Protein AF-X8BGQ6-F1 (afdb_monomer_lite)

Sequence (63 aa):
MISGAEDAVTAAADQLRQQGRRVHRLAVSHAFHSPLMEPMIDEFRTVAAGFALRSPPSRSSPI

Organism: NCBI:txid1299334

Rad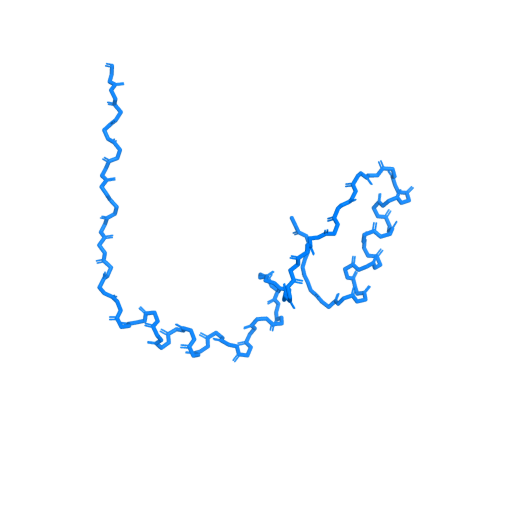ius of gyration: 18.63 Å; chains: 1; bounding box: 44×28×42 Å

pLDDT: mean 94.72, std 6.82, range [65.38, 98.62]

Structure (mmCIF, N/CA/C/O backbone):
data_AF-X8BGQ6-F1
#
_entry.id   AF-X8BGQ6-F1
#
loop_
_atom_site.group_PDB
_atom_site.id
_atom_site.type_symbol
_atom_site.label_atom_id
_atom_site.label_alt_id
_atom_site.label_comp_id
_atom_site.label_asym_id
_atom_site.label_entity_id
_atom_site.label_seq_id
_atom_site.pdbx_PDB_ins_code
_atom_site.Cartn_x
_atom_site.Cartn_y
_atom_site.Cartn_z
_atom_site.occupancy
_atom_site.B_iso_or_equiv
_atom_site.auth_seq_id
_atom_site.auth_comp_id
_atom_site.auth_asym_id
_atom_site.auth_atom_id
_atom_site.pdbx_PDB_model_num
ATOM 1 N N . MET A 1 1 ? 3.862 1.861 8.805 1.00 88.94 1 MET A N 1
ATOM 2 C CA . MET A 1 1 ? 2.645 1.788 7.967 1.00 88.94 1 MET A CA 1
ATOM 3 C C . MET A 1 1 ? 2.276 0.324 7.842 1.00 88.94 1 MET A C 1
ATOM 5 O O . MET A 1 1 ? 3.183 -0.476 7.663 1.00 88.94 1 MET A O 1
ATOM 9 N N . ILE A 1 2 ? 0.997 -0.018 7.973 1.00 96.44 2 ILE A N 1
ATOM 10 C CA . ILE A 1 2 ? 0.47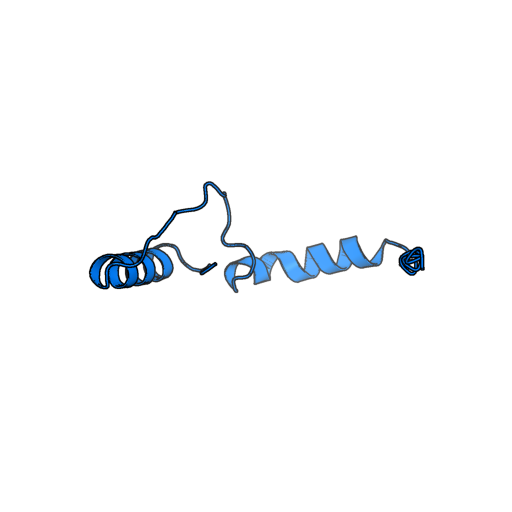6 -1.331 7.574 1.00 96.44 2 ILE A CA 1
ATOM 11 C C . ILE A 1 2 ? -0.237 -1.157 6.233 1.00 96.44 2 ILE A C 1
ATOM 13 O O . ILE A 1 2 ? -0.869 -0.125 6.011 1.00 96.44 2 ILE A O 1
ATOM 17 N N . SER A 1 3 ? -0.072 -2.115 5.329 1.00 98.19 3 SER A N 1
ATOM 18 C CA . SER A 1 3 ? -0.582 -2.054 3.960 1.00 98.19 3 SER A CA 1
ATOM 19 C C . SER A 1 3 ? -0.933 -3.458 3.498 1.00 98.19 3 SER A C 1
ATOM 21 O O . SER A 1 3 ? -0.221 -4.407 3.823 1.00 98.19 3 SER A O 1
ATOM 23 N N . GLY A 1 4 ? -2.029 -3.602 2.766 1.00 98.06 4 GLY A N 1
ATOM 24 C CA . GLY A 1 4 ? -2.557 -4.896 2.355 1.00 98.06 4 GLY A CA 1
ATOM 25 C C . GLY A 1 4 ? -4.014 -4.791 1.939 1.00 98.06 4 GLY A C 1
ATOM 26 O O . GLY A 1 4 ? -4.501 -3.696 1.657 1.00 98.06 4 GLY A O 1
ATOM 27 N N . ALA A 1 5 ? -4.699 -5.934 1.917 1.00 98.06 5 ALA A N 1
ATOM 28 C CA . ALA A 1 5 ? -6.133 -5.985 1.665 1.00 98.06 5 ALA A CA 1
ATOM 29 C C . ALA A 1 5 ? -6.891 -5.077 2.645 1.00 98.06 5 ALA A C 1
ATOM 31 O O . ALA A 1 5 ? -6.579 -5.049 3.840 1.00 98.06 5 ALA A O 1
ATOM 32 N N . GLU A 1 6 ? -7.878 -4.342 2.128 1.00 97.06 6 GLU A N 1
ATOM 33 C CA . GLU A 1 6 ? -8.595 -3.313 2.884 1.00 97.06 6 GLU A CA 1
ATOM 34 C C . GLU A 1 6 ? -9.213 -3.867 4.170 1.00 97.06 6 GLU A C 1
ATOM 36 O O . GLU A 1 6 ? -8.999 -3.294 5.240 1.00 97.06 6 GLU A O 1
ATOM 41 N N . ASP A 1 7 ? -9.886 -5.015 4.094 1.00 98.25 7 ASP A N 1
ATOM 42 C CA . ASP A 1 7 ? -10.544 -5.635 5.248 1.00 98.25 7 ASP A CA 1
ATOM 43 C C . ASP A 1 7 ? -9.541 -6.024 6.341 1.00 98.25 7 ASP A C 1
ATOM 45 O O . ASP A 1 7 ? -9.746 -5.738 7.521 1.00 98.25 7 ASP A O 1
ATOM 49 N N . ALA A 1 8 ? -8.406 -6.612 5.953 1.00 98.31 8 ALA A N 1
ATOM 50 C CA . ALA A 1 8 ? -7.371 -7.040 6.891 1.00 98.31 8 ALA A CA 1
ATOM 51 C C . ALA A 1 8 ? -6.702 -5.845 7.590 1.00 98.31 8 ALA A C 1
ATOM 53 O O . ALA A 1 8 ? -6.500 -5.857 8.806 1.00 98.31 8 ALA A O 1
ATOM 54 N N . VAL A 1 9 ? -6.381 -4.789 6.835 1.00 98.19 9 VAL A N 1
ATOM 55 C CA . VAL A 1 9 ? -5.791 -3.562 7.389 1.00 98.19 9 VAL A CA 1
ATOM 56 C C . VAL A 1 9 ? -6.793 -2.823 8.274 1.00 98.19 9 VAL A C 1
ATOM 58 O O . VAL A 1 9 ? -6.401 -2.287 9.310 1.00 98.19 9 VAL A O 1
ATOM 61 N N . THR A 1 10 ? -8.075 -2.816 7.905 1.00 98.00 10 THR A N 1
ATOM 62 C CA . THR A 1 10 ? -9.146 -2.205 8.703 1.00 98.00 10 THR A CA 1
ATOM 63 C C . THR A 1 10 ? -9.317 -2.934 10.032 1.00 98.00 10 THR A C 1
ATOM 65 O O . THR A 1 10 ? -9.277 -2.288 11.078 1.00 98.00 10 THR A O 1
ATOM 68 N N . ALA A 1 11 ? -9.374 -4.268 10.019 1.00 98.50 11 ALA A N 1
ATOM 69 C CA . ALA A 1 11 ? -9.442 -5.069 11.238 1.00 98.50 11 ALA A CA 1
ATOM 70 C C . ALA A 1 11 ? -8.240 -4.812 12.166 1.00 98.50 11 ALA A C 1
ATOM 72 O O . ALA A 1 11 ? -8.413 -4.557 13.359 1.00 98.50 11 ALA A O 1
ATOM 73 N N . ALA A 1 12 ? -7.020 -4.791 11.619 1.00 98.31 12 ALA A N 1
ATOM 74 C CA . ALA A 1 12 ? -5.817 -4.484 12.393 1.00 98.31 12 ALA A CA 1
ATOM 75 C C . ALA A 1 12 ? -5.828 -3.047 12.953 1.00 98.31 12 ALA A C 1
ATOM 77 O O . ALA A 1 12 ? -5.444 -2.812 14.101 1.00 98.31 12 ALA A O 1
ATOM 78 N N . ALA A 1 13 ? -6.287 -2.072 12.163 1.00 98.31 13 ALA A N 1
ATOM 79 C CA . ALA A 1 13 ? -6.438 -0.685 12.591 1.00 98.31 13 ALA A CA 1
ATOM 80 C C . ALA A 1 13 ? -7.432 -0.549 13.754 1.00 98.31 13 ALA A C 1
ATOM 82 O O . ALA A 1 13 ? -7.162 0.189 14.703 1.00 98.31 13 ALA A O 1
ATOM 83 N N . ASP A 1 14 ? -8.547 -1.272 13.712 1.00 98.44 14 ASP A N 1
ATOM 84 C CA . ASP A 1 14 ? -9.551 -1.251 14.774 1.00 98.44 14 ASP A CA 1
ATOM 85 C C . ASP A 1 14 ? -9.039 -1.895 16.061 1.00 98.44 14 ASP A C 1
ATOM 87 O O . ASP A 1 14 ? -9.216 -1.321 17.137 1.00 98.44 14 ASP A O 1
ATOM 91 N N . GLN A 1 15 ? -8.306 -3.006 15.966 1.00 98.62 15 GLN A N 1
ATOM 92 C CA . GLN A 1 15 ? -7.628 -3.602 17.122 1.00 98.62 15 GLN A CA 1
ATOM 93 C C . GLN A 1 15 ? -6.642 -2.620 17.771 1.00 98.62 15 GLN A C 1
ATOM 95 O O . GLN A 1 15 ? -6.626 -2.462 18.991 1.00 98.62 15 GLN A O 1
ATOM 100 N N . LEU A 1 16 ? -5.852 -1.903 16.968 1.00 98.44 16 LEU A N 1
ATOM 101 C CA . LEU A 1 16 ? -4.924 -0.889 17.473 1.00 98.44 16 LEU A CA 1
ATOM 102 C C . LEU A 1 16 ? -5.658 0.272 18.161 1.00 98.44 16 LEU A C 1
ATOM 104 O O . LEU A 1 16 ? -5.217 0.731 19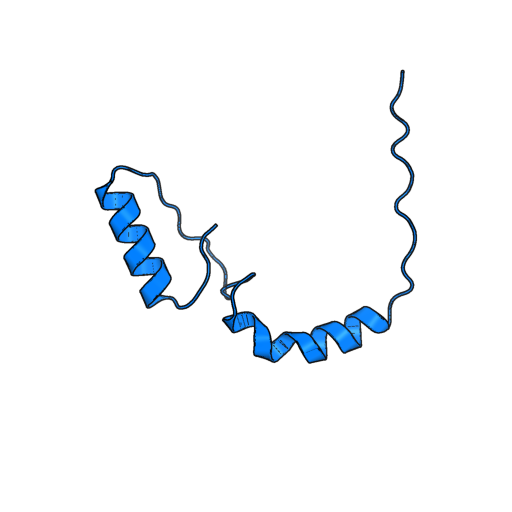.218 1.00 98.44 16 LEU A O 1
ATOM 108 N N . ARG A 1 17 ? -6.792 0.727 17.612 1.00 98.31 17 ARG A N 1
ATOM 109 C CA . ARG A 1 17 ? -7.634 1.755 18.250 1.00 98.31 17 ARG A CA 1
ATOM 110 C C . ARG A 1 17 ? -8.191 1.282 19.590 1.00 98.31 17 ARG A C 1
ATOM 112 O O . ARG A 1 17 ? -8.134 2.038 20.555 1.00 98.31 17 ARG A O 1
ATOM 119 N N . GLN A 1 18 ? -8.675 0.042 19.671 1.00 98.62 18 GLN A N 1
ATOM 120 C CA . GLN A 1 18 ? -9.175 -0.558 20.917 1.00 98.62 18 GLN A CA 1
ATOM 121 C C . GLN A 1 18 ? -8.084 -0.643 21.996 1.00 98.62 18 GLN A C 1
ATOM 123 O O . GLN A 1 18 ? -8.368 -0.500 23.180 1.00 98.62 18 GLN A O 1
ATOM 128 N N . GLN A 1 19 ? -6.821 -0.791 21.591 1.00 98.50 19 GLN A N 1
ATOM 129 C CA . GLN A 1 19 ? -5.650 -0.741 22.474 1.00 98.50 19 GLN A CA 1
ATOM 130 C C . GLN A 1 19 ? -5.195 0.693 22.818 1.00 98.50 19 GLN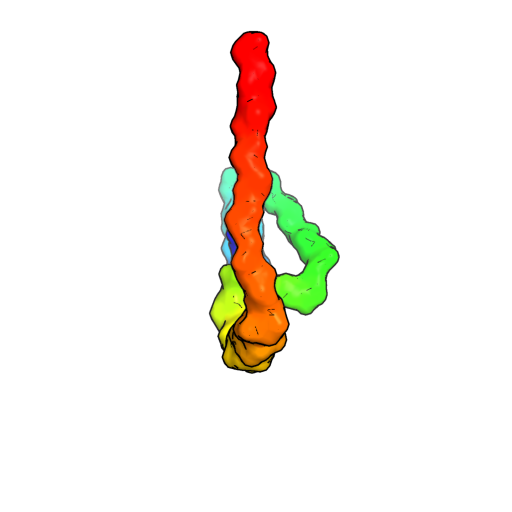 A C 1
ATOM 132 O O . GLN A 1 19 ? -4.112 0.885 23.373 1.00 98.50 19 GLN A O 1
ATOM 137 N N . GLY A 1 20 ? -5.970 1.720 22.453 1.00 98.56 20 GLY A N 1
ATOM 138 C CA . GLY A 1 20 ? -5.653 3.125 22.717 1.00 98.56 20 GLY A CA 1
ATOM 139 C C . GLY A 1 20 ? -4.544 3.704 21.832 1.00 98.56 20 GLY A C 1
ATOM 140 O O . GLY A 1 20 ? -3.990 4.759 22.147 1.00 98.56 20 GLY A O 1
ATOM 141 N N . ARG A 1 21 ? -4.177 3.042 20.725 1.00 98.56 21 ARG A N 1
ATOM 142 C CA . ARG A 1 21 ? -3.168 3.561 19.791 1.00 98.56 21 ARG A CA 1
ATOM 143 C C . ARG A 1 21 ? -3.794 4.554 18.817 1.00 98.56 21 ARG A C 1
ATOM 145 O O . ARG A 1 21 ? -4.877 4.338 18.277 1.00 98.56 21 ARG A O 1
ATOM 152 N N . ARG A 1 22 ? -3.064 5.634 18.523 1.00 98.31 22 ARG A N 1
ATOM 153 C CA . ARG A 1 22 ? -3.440 6.573 17.461 1.00 98.31 22 ARG A CA 1
ATOM 154 C C . ARG A 1 22 ? -3.257 5.903 16.100 1.00 98.31 22 ARG A C 1
ATOM 156 O O . ARG A 1 22 ? -2.163 5.454 15.772 1.00 98.31 22 ARG A O 1
ATOM 163 N N . VAL A 1 23 ? -4.314 5.905 15.294 1.00 98.25 23 VAL A N 1
ATOM 164 C CA . VAL A 1 23 ? -4.317 5.367 13.928 1.00 98.25 23 VAL A CA 1
ATOM 165 C C . VAL A 1 23 ? -4.784 6.445 12.955 1.00 98.25 23 VAL A C 1
ATOM 167 O O . VAL A 1 23 ? -5.742 7.164 13.234 1.00 98.25 23 VAL A O 1
ATOM 170 N N . HIS A 1 24 ? -4.125 6.544 11.803 1.00 97.88 24 HIS A N 1
ATOM 171 C CA . HIS A 1 24 ? -4.482 7.461 10.725 1.00 97.88 24 HIS A CA 1
ATOM 172 C C . HIS A 1 24 ? -4.514 6.705 9.391 1.00 97.88 24 HIS A C 1
ATOM 174 O O . HIS A 1 24 ? -3.532 6.055 9.032 1.00 97.88 24 HIS A O 1
ATOM 180 N N . ARG A 1 25 ? -5.646 6.772 8.676 1.00 96.69 25 ARG A N 1
ATOM 181 C CA . ARG A 1 25 ? -5.794 6.191 7.334 1.00 96.69 25 ARG A CA 1
ATOM 182 C C . ARG A 1 25 ? -5.182 7.151 6.317 1.00 96.69 25 ARG A C 1
ATOM 184 O O . ARG A 1 25 ? -5.534 8.326 6.305 1.00 96.69 25 ARG A O 1
ATOM 191 N N . LEU A 1 26 ? -4.281 6.644 5.480 1.00 97.62 26 LEU A N 1
ATOM 192 C CA . LEU A 1 26 ? -3.666 7.428 4.410 1.00 97.62 26 LEU A CA 1
ATOM 193 C C . LEU A 1 26 ? -4.644 7.569 3.235 1.00 97.62 26 LEU A C 1
ATOM 195 O O . LEU A 1 26 ? -5.266 6.588 2.830 1.00 97.62 26 LEU A O 1
ATOM 199 N N . ALA A 1 27 ? -4.760 8.778 2.683 1.00 97.31 27 ALA A N 1
ATOM 200 C CA . ALA A 1 27 ? -5.550 9.062 1.484 1.00 97.31 27 ALA A CA 1
ATOM 201 C C . ALA A 1 27 ? -4.749 8.690 0.226 1.00 97.31 27 ALA A C 1
ATOM 203 O O . ALA A 1 27 ? -4.174 9.542 -0.446 1.00 97.31 27 ALA A O 1
ATOM 204 N N . VAL A 1 28 ? -4.663 7.392 -0.044 1.00 96.88 28 VAL A N 1
ATOM 205 C CA . VAL A 1 28 ? -3.945 6.819 -1.189 1.00 96.88 28 VAL A CA 1
ATOM 206 C C . VAL A 1 28 ? -4.856 5.862 -1.946 1.00 96.88 28 VAL A C 1
ATOM 208 O O . VAL A 1 28 ? -5.782 5.297 -1.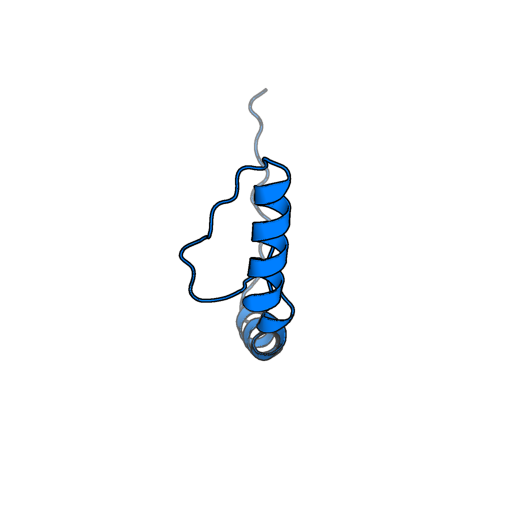368 1.00 96.88 28 VAL A O 1
ATOM 211 N N . SER A 1 29 ? -4.591 5.675 -3.237 1.00 96.31 29 SER A N 1
ATOM 212 C CA . SER A 1 29 ? -5.399 4.808 -4.104 1.00 96.31 29 SER A CA 1
ATOM 213 C C . SER A 1 29 ? -5.015 3.329 -4.039 1.00 96.31 29 SER A C 1
ATOM 215 O O . SER A 1 29 ? -5.823 2.488 -4.409 1.00 96.31 29 SER A O 1
ATOM 217 N N . HIS A 1 30 ? -3.800 3.006 -3.586 1.00 96.19 30 HIS A N 1
ATOM 218 C CA . HIS A 1 30 ? -3.266 1.644 -3.605 1.00 96.19 30 HIS A CA 1
ATOM 219 C C . HIS A 1 30 ? -2.569 1.283 -2.296 1.00 96.19 30 HIS A C 1
ATOM 221 O O . HIS A 1 30 ? -1.997 2.129 -1.600 1.00 96.19 30 HIS A O 1
ATOM 227 N N . ALA A 1 31 ? -2.557 -0.015 -2.007 1.00 97.31 31 ALA A N 1
ATOM 228 C CA . ALA A 1 31 ? -1.804 -0.611 -0.917 1.00 97.31 31 ALA A CA 1
ATOM 229 C C . ALA A 1 31 ? -0.320 -0.778 -1.298 1.00 97.31 31 ALA A C 1
ATOM 231 O O . ALA A 1 31 ? 0.172 -1.894 -1.487 1.00 97.31 31 ALA A O 1
ATOM 232 N N . PHE A 1 32 ? 0.412 0.335 -1.400 1.00 96.31 32 PHE A N 1
ATOM 233 C CA . PHE A 1 32 ? 1.858 0.318 -1.653 1.00 96.31 32 PHE A CA 1
ATOM 234 C C . PHE A 1 32 ? 2.603 -0.519 -0.602 1.00 96.31 32 PHE A C 1
ATOM 236 O O . PHE A 1 32 ? 2.192 -0.572 0.557 1.00 96.31 32 PHE A O 1
ATOM 243 N N . HIS A 1 33 ? 3.704 -1.161 -0.998 1.00 96.12 33 HIS A N 1
ATOM 244 C CA . HIS A 1 33 ? 4.481 -2.080 -0.148 1.00 96.12 33 HIS A CA 1
ATOM 245 C C . HIS A 1 33 ? 3.694 -3.294 0.383 1.00 96.12 33 HIS A C 1
ATOM 247 O O . HIS A 1 33 ? 4.027 -3.830 1.438 1.00 96.12 33 HIS A O 1
ATOM 253 N N . SER A 1 34 ? 2.657 -3.735 -0.334 1.00 97.19 34 SER A N 1
ATOM 254 C CA . SER A 1 34 ? 1.946 -4.985 -0.049 1.00 97.19 34 SER A CA 1
ATOM 255 C C . SER A 1 34 ? 2.049 -5.962 -1.227 1.00 97.19 34 SER A C 1
ATOM 257 O O . SER A 1 34 ? 2.356 -5.526 -2.340 1.00 97.19 34 SER A O 1
ATOM 259 N N . PRO A 1 35 ? 1.730 -7.257 -1.033 1.00 96.81 35 PRO A N 1
ATOM 260 C CA . PRO A 1 35 ? 1.647 -8.226 -2.129 1.00 96.81 35 PRO A CA 1
ATOM 261 C C . PRO A 1 35 ? 0.646 -7.847 -3.230 1.00 96.81 35 PRO A C 1
ATOM 263 O O . PRO A 1 35 ? 0.732 -8.362 -4.336 1.00 96.81 35 PRO A O 1
ATOM 266 N N . LEU A 1 36 ? -0.278 -6.911 -2.972 1.00 97.44 36 LEU A N 1
ATOM 267 C CA . LEU A 1 36 ? -1.174 -6.382 -4.007 1.00 97.44 36 LEU A CA 1
ATOM 268 C C . LEU A 1 36 ? -0.429 -5.592 -5.094 1.00 97.44 36 LEU A C 1
ATOM 270 O O . LEU A 1 36 ? -1.006 -5.313 -6.138 1.00 97.44 36 LEU A O 1
ATOM 274 N N . MET A 1 37 ? 0.838 -5.242 -4.863 1.00 97.12 37 MET A N 1
ATOM 275 C CA . MET A 1 37 ? 1.705 -4.623 -5.865 1.00 97.12 37 MET A CA 1
ATOM 276 C C . MET A 1 37 ? 2.353 -5.639 -6.812 1.00 97.12 37 MET A C 1
ATOM 278 O O . MET A 1 37 ? 2.876 -5.217 -7.838 1.00 97.12 37 MET A O 1
ATOM 282 N N . GLU A 1 38 ? 2.312 -6.944 -6.507 1.00 97.56 38 GLU A N 1
ATOM 283 C CA . GLU A 1 38 ? 2.946 -7.998 -7.317 1.00 97.56 38 GLU A CA 1
ATOM 284 C C . GLU A 1 38 ? 2.597 -7.917 -8.815 1.00 97.56 38 GLU A C 1
ATOM 286 O O . GLU A 1 38 ? 3.523 -7.961 -9.626 1.00 97.56 38 GLU A O 1
ATOM 291 N N . PRO A 1 39 ? 1.325 -7.693 -9.223 1.00 96.75 39 PRO A N 1
ATOM 292 C CA . PRO A 1 39 ? 0.959 -7.677 -10.640 1.00 96.75 39 PRO A CA 1
ATOM 293 C C . PRO A 1 39 ? 1.697 -6.633 -11.487 1.00 96.75 39 PRO A C 1
ATOM 295 O O . PRO A 1 39 ? 1.802 -6.813 -12.695 1.00 96.75 39 PRO A O 1
ATOM 298 N N . MET A 1 40 ? 2.205 -5.548 -10.885 1.00 95.12 40 MET A N 1
ATOM 299 C CA . MET A 1 40 ? 2.912 -4.492 -11.622 1.00 95.12 40 MET A CA 1
ATOM 300 C C . MET A 1 40 ? 4.443 -4.585 -11.552 1.00 95.12 40 MET A C 1
ATOM 302 O O . MET A 1 40 ? 5.125 -3.774 -12.180 1.00 95.12 40 MET A O 1
ATOM 306 N N . ILE A 1 41 ? 5.016 -5.524 -10.785 1.00 96.50 41 ILE A N 1
ATOM 307 C CA . ILE A 1 41 ? 6.466 -5.547 -10.517 1.00 96.50 41 ILE A CA 1
ATOM 308 C C . ILE A 1 41 ? 7.288 -5.854 -11.771 1.00 96.50 41 ILE A C 1
ATOM 310 O O . ILE A 1 41 ? 8.317 -5.210 -11.987 1.00 96.50 41 ILE A O 1
ATOM 314 N N . ASP A 1 42 ? 6.847 -6.787 -12.613 1.00 97.00 42 ASP A N 1
ATOM 315 C CA . ASP A 1 42 ? 7.587 -7.158 -13.826 1.00 97.00 42 ASP A CA 1
ATOM 316 C C . ASP A 1 42 ? 7.611 -6.028 -14.866 1.00 97.00 42 ASP A C 1
ATOM 318 O O . ASP A 1 42 ? 8.656 -5.731 -15.461 1.00 97.00 42 ASP A O 1
ATOM 322 N N . GLU A 1 43 ? 6.490 -5.326 -15.034 1.00 97.06 43 GLU A N 1
ATOM 323 C CA . GLU A 1 43 ? 6.420 -4.143 -15.896 1.00 97.06 43 GLU A CA 1
ATOM 324 C C . GLU A 1 43 ? 7.301 -3.017 -15.341 1.00 97.06 43 GLU A C 1
ATOM 326 O O . GLU A 1 43 ? 8.128 -2.447 -16.058 1.00 97.06 43 GLU A O 1
ATOM 331 N N . PHE A 1 44 ? 7.207 -2.752 -14.035 1.00 96.62 44 PHE A N 1
ATOM 332 C CA . PHE A 1 44 ? 8.044 -1.756 -13.376 1.00 96.62 44 PHE A CA 1
ATOM 333 C C . PHE A 1 44 ? 9.538 -2.065 -13.534 1.00 96.62 44 PHE A C 1
ATOM 335 O O . PHE A 1 44 ? 10.330 -1.165 -13.819 1.00 96.62 44 PHE A O 1
ATOM 342 N N . ARG A 1 45 ? 9.938 -3.336 -13.402 1.00 96.75 45 ARG A N 1
ATOM 343 C CA . ARG A 1 45 ? 11.326 -3.777 -13.597 1.00 96.75 45 ARG A CA 1
ATOM 344 C C . ARG A 1 45 ? 11.806 -3.502 -15.019 1.00 96.75 45 ARG A C 1
ATOM 346 O O . ARG A 1 45 ? 12.922 -3.013 -15.184 1.00 96.75 45 ARG A O 1
ATOM 353 N N . THR A 1 46 ? 10.975 -3.787 -16.020 1.00 97.62 46 THR A N 1
ATOM 354 C CA . THR A 1 46 ? 11.283 -3.508 -17.432 1.00 97.62 46 THR A CA 1
ATOM 355 C C . THR A 1 46 ? 11.594 -2.029 -17.647 1.00 97.62 46 THR A C 1
ATOM 357 O O . THR A 1 46 ? 12.626 -1.688 -18.223 1.00 97.62 46 THR A O 1
ATOM 360 N N . VAL A 1 47 ? 10.744 -1.146 -17.121 1.00 97.69 47 VAL A N 1
ATOM 361 C CA . VAL A 1 47 ? 10.936 0.306 -17.225 1.00 97.69 47 VAL A CA 1
ATOM 362 C C . VAL A 1 47 ? 12.188 0.755 -16.467 1.00 97.69 47 VAL A C 1
ATOM 364 O O . VAL A 1 47 ? 13.000 1.508 -17.003 1.00 97.69 47 VAL A O 1
ATOM 367 N N . ALA A 1 48 ? 12.386 0.271 -15.239 1.00 97.00 48 ALA A N 1
ATOM 368 C CA . ALA A 1 48 ? 13.528 0.637 -14.404 1.00 97.00 48 ALA A CA 1
ATOM 369 C C . ALA A 1 48 ? 14.879 0.240 -15.029 1.00 97.00 48 ALA A C 1
ATOM 371 O O . ALA A 1 48 ? 15.852 0.984 -14.908 1.00 97.00 48 ALA A O 1
ATOM 372 N N . ALA A 1 49 ? 14.937 -0.891 -15.738 1.00 96.94 49 ALA A N 1
ATOM 373 C CA . ALA A 1 49 ? 16.141 -1.358 -16.425 1.00 96.94 49 ALA A CA 1
ATOM 374 C C . ALA A 1 49 ? 16.599 -0.430 -17.569 1.00 96.94 49 ALA A C 1
ATOM 376 O O . ALA A 1 49 ? 17.760 -0.483 -17.969 1.00 96.94 49 ALA A O 1
ATOM 377 N N . GLY A 1 50 ? 15.719 0.443 -18.072 1.00 96.94 50 GLY A N 1
ATOM 378 C CA . GLY A 1 50 ? 16.051 1.433 -19.099 1.00 96.94 50 GLY A CA 1
ATOM 379 C C . GLY A 1 50 ? 16.895 2.615 -18.604 1.00 96.94 50 GLY A C 1
ATOM 380 O O . GLY A 1 50 ? 17.329 3.432 -19.415 1.00 96.94 50 GLY A O 1
ATOM 381 N N . PHE A 1 51 ? 17.140 2.735 -17.295 1.00 96.75 51 PHE A N 1
ATOM 382 C CA . PHE A 1 51 ? 17.860 3.867 -16.713 1.00 96.75 51 PHE A CA 1
ATOM 383 C C . PHE A 1 51 ? 19.300 3.516 -16.329 1.00 96.75 51 PHE A C 1
ATOM 385 O O . PHE A 1 51 ? 19.568 2.531 -15.643 1.00 96.75 51 PHE A O 1
ATOM 392 N N . ALA A 1 52 ? 20.243 4.387 -16.701 1.00 94.88 52 ALA A N 1
ATOM 393 C CA . ALA A 1 52 ? 21.621 4.297 -16.231 1.00 94.88 52 ALA A CA 1
ATOM 394 C C . ALA A 1 52 ? 21.715 4.714 -14.753 1.00 94.88 52 ALA A C 1
ATOM 396 O O . ALA A 1 52 ? 21.464 5.871 -14.401 1.00 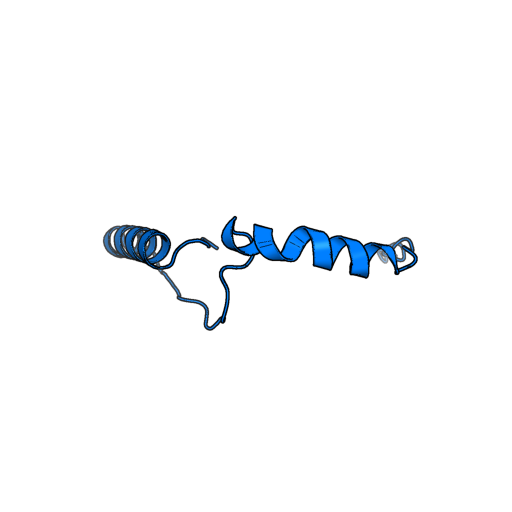94.88 52 ALA A O 1
ATOM 397 N N . LEU A 1 53 ? 22.122 3.779 -13.894 1.00 92.44 53 LEU A N 1
ATOM 398 C CA . LEU A 1 53 ? 22.397 4.040 -12.483 1.00 92.44 53 LEU A CA 1
ATOM 399 C C . LEU A 1 53 ? 23.695 4.845 -12.339 1.00 92.44 53 LEU A C 1
ATOM 401 O O . LEU A 1 53 ? 24.731 4.493 -12.899 1.00 92.44 53 LEU A O 1
ATOM 405 N N . ARG A 1 54 ? 23.644 5.924 -11.558 1.00 93.12 54 ARG A N 1
ATOM 406 C CA . ARG A 1 54 ? 24.817 6.707 -11.157 1.00 93.12 54 ARG A CA 1
ATOM 407 C C . ARG A 1 54 ? 24.927 6.686 -9.643 1.00 93.12 54 ARG A C 1
ATOM 409 O O . ARG A 1 54 ? 23.911 6.765 -8.955 1.00 93.12 54 ARG A O 1
ATOM 416 N N . SER A 1 55 ? 26.152 6.610 -9.134 1.00 91.50 55 SER A N 1
ATOM 417 C CA . SER A 1 55 ? 26.394 6.746 -7.701 1.00 91.50 55 SER A CA 1
ATOM 418 C C . SER A 1 55 ? 25.857 8.092 -7.208 1.00 91.50 55 SER A C 1
ATOM 420 O O . SER A 1 55 ? 26.043 9.104 -7.895 1.00 91.50 55 SER A O 1
ATOM 422 N N . PRO A 1 56 ? 25.201 8.136 -6.036 1.00 91.50 56 PRO A N 1
ATOM 423 C CA . PRO A 1 56 ? 24.848 9.408 -5.433 1.00 91.50 56 PRO A CA 1
ATOM 424 C C . PRO A 1 56 ? 26.135 10.200 -5.149 1.00 91.50 56 PRO A C 1
ATOM 426 O O . PRO A 1 56 ? 27.164 9.592 -4.832 1.00 91.50 56 PRO A O 1
ATOM 429 N N . PRO A 1 57 ? 26.112 11.540 -5.244 1.00 86.25 57 PRO A N 1
ATOM 430 C CA . PRO A 1 57 ? 27.249 12.336 -4.808 1.00 86.25 57 PRO A CA 1
ATOM 431 C C . PRO A 1 57 ? 27.528 12.038 -3.331 1.00 86.25 57 PRO A C 1
ATOM 433 O O . PRO A 1 57 ? 26.601 11.916 -2.524 1.00 86.25 57 PRO A O 1
ATOM 436 N N . SER A 1 58 ? 28.805 11.913 -2.966 1.00 85.31 58 SER A N 1
ATOM 437 C CA . SER A 1 58 ? 29.190 11.805 -1.561 1.00 85.31 58 SER A CA 1
ATOM 438 C C . SER A 1 58 ? 28.680 13.036 -0.815 1.00 85.31 58 SER A C 1
ATOM 440 O O . SER A 1 58 ? 28.933 14.161 -1.252 1.00 85.31 58 SER A O 1
ATOM 442 N N . ARG A 1 59 ? 27.995 12.850 0.320 1.00 80.94 59 ARG A N 1
ATOM 443 C CA . ARG A 1 59 ? 27.752 13.965 1.242 1.00 80.94 59 ARG A CA 1
ATOM 444 C C . ARG A 1 59 ? 29.114 14.472 1.709 1.00 80.94 59 ARG A C 1
ATOM 446 O O . ARG A 1 59 ? 29.790 13.784 2.466 1.00 80.94 59 ARG A O 1
ATOM 453 N N . SER A 1 60 ? 29.518 15.658 1.268 1.00 76.31 60 SER A N 1
ATOM 454 C CA . SER A 1 60 ? 30.563 16.401 1.960 1.00 76.31 60 SER A CA 1
ATOM 455 C C . SER A 1 60 ? 29.973 16.838 3.299 1.00 76.31 60 SER A C 1
ATOM 457 O O . SER A 1 60 ? 29.168 17.769 3.342 1.00 76.31 60 SER A O 1
ATOM 459 N N . SER A 1 61 ? 30.301 16.139 4.383 1.00 72.62 61 SER A N 1
ATOM 460 C CA . SER A 1 61 ? 30.098 16.708 5.714 1.00 72.62 61 SER A CA 1
ATOM 461 C C . SER A 1 61 ? 31.070 17.880 5.861 1.00 72.62 61 SER A C 1
ATOM 463 O O . SER A 1 61 ? 32.272 17.653 5.705 1.00 72.62 61 SER A O 1
ATOM 465 N N . PRO A 1 62 ? 30.605 19.114 6.124 1.00 74.31 62 PRO A N 1
ATOM 466 C CA . PRO A 1 62 ? 31.500 20.135 6.638 1.00 74.31 62 PRO A CA 1
ATOM 467 C C . PRO A 1 62 ? 31.956 19.665 8.025 1.00 74.31 62 PRO A C 1
ATOM 469 O O . PRO A 1 62 ? 31.121 19.378 8.885 1.00 74.31 62 PRO A O 1
ATOM 472 N N . ILE A 1 63 ? 33.269 19.483 8.177 1.00 65.38 63 ILE A N 1
ATOM 473 C CA . ILE A 1 63 ? 33.923 19.427 9.490 1.00 65.38 63 ILE A CA 1
ATOM 474 C C . ILE A 1 63 ? 33.810 20.815 10.117 1.00 65.38 63 ILE A C 1
ATOM 476 O O . ILE A 1 63 ? 33.991 21.798 9.359 1.00 65.38 63 ILE A O 1
#

InterPro domains:
  IPR001227 Acyl transferase domain superfamily [G3DSA:3.40.366.10] (1-60)
  IPR016035 Acyl transferase/acyl hydrolase/lysophospholipase [SSF52151] (3-56)
  IPR050091 Polyketide and Nonribosomal Peptide Biosynthesis Enzymes [PTHR43775] (2-54)

Foldseek 3Di:
DDFDDPVVVVVVQVVCVVVVHDDDDDPDDHRPPYCVCVVCVVVVVVVVVPDDDDDDPDPPDDD

Secondary structure (DSSP, 8-state):
---S-HHHHHHHHHHHHHTT--------SS-TTSGGGGGGHHHHHHHHTTSPP-PPPP-----